Protein AF-A0A920DJ39-F1 (afdb_monome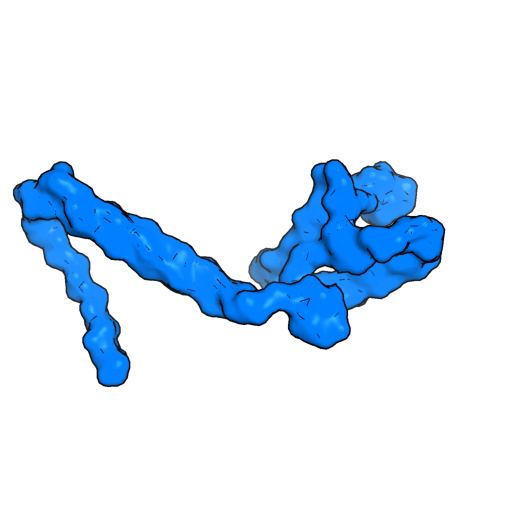r_lite)

pLDDT: mean 82.82, std 13.9, range [36.88, 94.12]

Structure (mmCIF, N/CA/C/O backbone):
data_AF-A0A920DJ39-F1
#
_entry.id   AF-A0A920DJ39-F1
#
loop_
_atom_site.group_PDB
_atom_site.id
_atom_site.type_symbol
_atom_si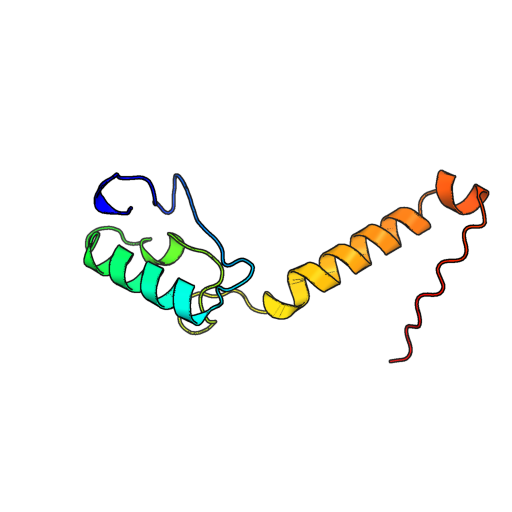te.label_atom_id
_atom_site.label_alt_id
_atom_site.label_comp_id
_atom_site.label_asym_id
_atom_site.label_entity_id
_atom_site.label_seq_id
_atom_site.pdbx_PDB_ins_code
_atom_site.Cartn_x
_atom_site.Cartn_y
_atom_site.Cartn_z
_atom_site.occupancy
_atom_site.B_iso_or_equiv
_atom_site.auth_seq_id
_atom_site.auth_comp_id
_atom_site.auth_asym_id
_atom_site.auth_atom_id
_atom_site.pdbx_PDB_model_num
ATOM 1 N N . MET A 1 1 ? -5.752 13.681 12.750 1.00 47.88 1 MET A N 1
ATOM 2 C CA . MET A 1 1 ? -5.734 13.584 11.273 1.00 47.88 1 MET A CA 1
ATOM 3 C C . MET A 1 1 ? -7.120 13.261 10.713 1.00 47.88 1 MET A C 1
ATOM 5 O O . MET A 1 1 ? -7.618 14.053 9.928 1.00 47.88 1 MET A O 1
ATOM 9 N N . VAL A 1 2 ? -7.798 12.209 11.199 1.00 54.97 2 VAL A N 1
ATOM 10 C CA . VAL A 1 2 ? -9.174 11.845 10.779 1.00 54.97 2 VAL A CA 1
ATOM 11 C C . VAL A 1 2 ? -10.208 12.951 11.057 1.00 54.97 2 VAL A C 1
ATOM 13 O O . VAL A 1 2 ? -10.941 13.334 10.158 1.00 54.97 2 VAL A O 1
ATOM 16 N N . LYS A 1 3 ? -10.189 13.580 12.245 1.00 53.91 3 LYS A N 1
ATOM 17 C CA . LYS A 1 3 ? -11.080 14.717 12.587 1.00 53.91 3 LYS A CA 1
ATOM 18 C C . LYS A 1 3 ? -10.913 15.974 11.716 1.00 53.91 3 LYS A C 1
ATOM 20 O O . LYS A 1 3 ? -11.759 16.854 11.774 1.00 53.91 3 LYS A O 1
ATOM 25 N N . ARG A 1 4 ? -9.824 16.078 10.943 1.00 62.72 4 ARG A N 1
ATOM 26 C CA . ARG A 1 4 ? -9.603 17.180 9.989 1.00 62.72 4 ARG A CA 1
ATOM 27 C C . ARG A 1 4 ? -10.132 16.854 8.582 1.00 62.72 4 ARG A C 1
ATOM 29 O O . ARG A 1 4 ? -9.929 17.654 7.683 1.00 62.72 4 ARG A O 1
ATOM 36 N N . GLY A 1 5 ? -10.754 15.685 8.381 1.00 69.19 5 GLY A N 1
ATOM 37 C CA . GLY A 1 5 ? -11.309 15.264 7.087 1.00 69.19 5 GLY A CA 1
ATOM 38 C C . GLY A 1 5 ? -10.266 14.896 6.025 1.00 69.19 5 GLY A C 1
ATOM 39 O O . GLY A 1 5 ? -10.588 14.844 4.848 1.00 69.19 5 GLY A O 1
ATOM 40 N N . LEU A 1 6 ? -9.010 14.655 6.419 1.00 77.75 6 LEU A N 1
ATOM 41 C CA . LEU A 1 6 ? -7.888 14.465 5.483 1.00 77.75 6 LEU A CA 1
ATOM 42 C C . LEU A 1 6 ? -7.722 13.030 4.966 1.00 77.75 6 LEU A C 1
ATOM 44 O O . LEU A 1 6 ? -6.878 12.790 4.106 1.00 77.75 6 LEU A O 1
ATOM 48 N N . ILE A 1 7 ? -8.465 12.077 5.530 1.00 84.06 7 ILE A N 1
ATOM 49 C CA . ILE A 1 7 ? -8.435 10.664 5.149 1.00 84.06 7 ILE A CA 1
ATOM 50 C C . ILE A 1 7 ? -9.859 10.283 4.766 1.00 84.06 7 ILE A C 1
ATOM 52 O O . ILE A 1 7 ? -10.793 10.501 5.539 1.00 84.06 7 ILE A O 1
ATOM 56 N N . SER A 1 8 ? -10.020 9.739 3.568 1.00 83.62 8 SER A N 1
ATOM 57 C CA . SER A 1 8 ? -11.289 9.207 3.084 1.00 83.62 8 SER A CA 1
ATOM 58 C C . SER A 1 8 ? -11.007 8.220 1.960 1.00 83.62 8 SER A C 1
ATOM 60 O O . SER A 1 8 ? -10.145 8.518 1.127 1.00 83.62 8 SER A O 1
ATOM 62 N N . PRO A 1 9 ? -11.760 7.108 1.875 1.00 86.38 9 PRO A N 1
ATOM 63 C CA . PRO A 1 9 ? -11.663 6.169 0.760 1.00 86.38 9 PRO A CA 1
ATOM 64 C C . PRO A 1 9 ? -11.747 6.827 -0.624 1.00 86.38 9 PRO A C 1
ATOM 66 O O . PRO A 1 9 ? -11.175 6.317 -1.579 1.00 86.38 9 PRO A O 1
ATOM 69 N N . SER A 1 10 ? -12.462 7.952 -0.740 1.00 86.50 10 SER A N 1
ATOM 70 C CA . SER A 1 10 ? -12.708 8.638 -2.019 1.00 86.50 10 SER A CA 1
ATOM 71 C C . SER A 1 10 ? -11.837 9.876 -2.248 1.00 86.50 10 SER A C 1
ATOM 73 O O . SER A 1 10 ? -11.906 10.464 -3.321 1.00 86.50 10 SER A O 1
ATOM 75 N N . LEU A 1 11 ? -11.050 10.302 -1.254 1.00 86.25 11 LEU A N 1
ATOM 76 C CA . LEU A 1 11 ? -10.255 11.533 -1.340 1.00 86.25 11 LEU A CA 1
ATOM 77 C C . LEU A 1 11 ? -8.759 11.249 -1.253 1.00 86.25 11 LEU A C 1
ATOM 79 O O . LEU A 1 11 ? -7.996 11.637 -2.130 1.00 86.25 11 LEU A O 1
ATOM 83 N N . ASN A 1 12 ? -8.335 10.617 -0.162 1.00 86.88 12 ASN A N 1
ATOM 84 C CA . ASN A 1 12 ? -6.930 10.433 0.150 1.00 86.88 12 ASN A CA 1
ATOM 85 C C . ASN A 1 12 ? -6.747 9.149 0.951 1.00 86.88 12 ASN A C 1
ATOM 87 O O . ASN A 1 12 ? -7.227 9.035 2.085 1.00 86.88 12 ASN A O 1
ATOM 91 N N . VAL A 1 13 ? -6.035 8.212 0.332 1.00 91.38 13 VAL A N 1
ATOM 92 C CA . VAL A 1 13 ? -5.849 6.848 0.812 1.00 91.38 13 VAL A CA 1
ATOM 93 C C . VAL A 1 13 ? -4.360 6.630 1.096 1.00 91.38 13 VAL A C 1
ATOM 95 O O . VAL A 1 13 ? -3.601 6.343 0.168 1.00 91.38 13 VAL A O 1
ATOM 98 N N . PRO A 1 14 ? -3.900 6.784 2.352 1.00 91.12 14 PRO A N 1
ATOM 99 C CA . PRO A 1 14 ? -2.504 6.553 2.698 1.00 91.12 14 PRO A CA 1
ATOM 100 C C . PRO A 1 14 ? -2.087 5.083 2.541 1.00 91.12 14 PRO A C 1
ATOM 102 O O . PRO A 1 14 ? -2.905 4.157 2.494 1.00 91.12 14 PRO A O 1
ATOM 105 N N . ALA A 1 15 ? -0.774 4.884 2.476 1.00 92.19 15 ALA A N 1
ATOM 106 C CA . ALA A 1 15 ? -0.106 3.598 2.346 1.00 92.19 15 ALA A CA 1
ATOM 107 C C . ALA A 1 15 ? 1.070 3.526 3.338 1.00 92.19 15 ALA A C 1
ATOM 109 O O . ALA A 1 15 ? 1.551 4.571 3.779 1.00 92.19 15 ALA A O 1
ATOM 110 N N . PRO A 1 16 ? 1.551 2.324 3.690 1.00 92.00 16 PRO A N 1
ATOM 111 C CA . PRO A 1 16 ? 2.730 2.170 4.524 1.00 92.00 16 PRO A CA 1
ATOM 112 C C . PRO A 1 16 ? 3.998 2.482 3.728 1.00 92.00 16 PRO A C 1
ATOM 114 O O . PRO A 1 16 ? 4.109 2.149 2.546 1.00 92.00 16 PRO A O 1
ATOM 117 N N . ASP A 1 17 ? 4.945 3.080 4.434 1.00 92.62 17 ASP A N 1
ATOM 118 C CA . ASP A 1 17 ? 6.276 3.486 3.990 1.00 92.62 17 ASP A CA 1
ATOM 119 C C . ASP A 1 17 ? 7.325 3.063 5.042 1.00 92.62 17 ASP A C 1
ATOM 121 O O . ASP A 1 17 ? 6.994 2.410 6.035 1.00 92.62 17 ASP A O 1
ATOM 125 N N . MET A 1 18 ? 8.588 3.439 4.857 1.00 90.12 18 MET A N 1
ATOM 126 C CA . MET A 1 18 ? 9.706 3.195 5.766 1.00 90.12 18 MET A CA 1
ATOM 127 C C . MET A 1 18 ? 9.331 3.470 7.232 1.00 90.12 18 MET A C 1
ATOM 129 O O . MET A 1 18 ? 8.961 4.580 7.606 1.00 90.12 18 MET A O 1
ATOM 133 N N . GLY A 1 19 ? 9.438 2.441 8.078 1.00 89.81 19 GLY A N 1
ATOM 134 C CA . GLY A 1 19 ? 9.081 2.518 9.501 1.00 89.81 19 GLY A CA 1
ATOM 135 C C . GLY A 1 19 ? 7.609 2.226 9.822 1.00 89.81 19 GLY A C 1
ATOM 136 O O . GLY A 1 19 ? 7.240 2.208 10.992 1.00 89.81 19 GLY A O 1
ATOM 137 N N . THR A 1 20 ? 6.778 1.940 8.819 1.00 92.62 20 THR A N 1
ATOM 138 C CA . THR A 1 20 ? 5.384 1.506 8.987 1.00 92.62 20 THR A CA 1
ATOM 139 C C . THR A 1 20 ? 5.104 0.264 8.146 1.00 92.62 20 THR A C 1
ATOM 141 O O . THR A 1 20 ? 5.639 0.090 7.055 1.00 92.62 20 THR A O 1
ATOM 144 N N . GLY A 1 21 ? 4.269 -0.637 8.648 1.00 91.31 21 GLY A N 1
ATOM 145 C CA . GLY A 1 21 ? 3.936 -1.882 7.976 1.00 91.31 21 GLY A CA 1
ATOM 146 C C . GLY A 1 21 ? 2.444 -2.176 8.002 1.00 91.31 21 GLY A C 1
ATOM 147 O O . GLY A 1 21 ? 1.597 -1.306 8.212 1.00 91.31 21 GLY A O 1
ATOM 148 N N . LYS A 1 22 ? 2.115 -3.450 7.778 1.00 93.00 22 LYS A N 1
ATOM 149 C CA . LYS A 1 22 ? 0.723 -3.915 7.708 1.00 93.00 22 LYS A CA 1
ATOM 150 C C . LYS A 1 22 ? -0.036 -3.689 9.020 1.00 93.00 22 LYS A C 1
ATOM 152 O O . LYS A 1 22 ? -1.224 -3.384 9.001 1.00 93.00 22 LYS A O 1
ATOM 157 N N . LYS A 1 23 ? 0.658 -3.812 10.154 1.00 92.62 23 LYS A N 1
ATOM 158 C CA . LYS A 1 23 ? 0.089 -3.660 11.498 1.00 92.62 23 LYS A CA 1
ATOM 159 C C . LYS A 1 23 ? -0.368 -2.224 11.758 1.00 92.62 23 LYS A C 1
ATOM 161 O O . LYS A 1 23 ? -1.488 -2.009 12.204 1.00 92.62 23 LYS A O 1
ATOM 166 N N . GLU A 1 24 ? 0.467 -1.246 11.430 1.00 94.12 24 GLU A N 1
ATOM 167 C CA . GLU A 1 24 ? 0.157 0.169 11.620 1.00 94.12 24 GLU A CA 1
ATOM 168 C C . GLU A 1 24 ? -1.030 0.583 10.739 1.00 94.12 24 GLU A C 1
ATOM 170 O O . GLU A 1 24 ? -1.928 1.284 11.199 1.00 94.12 24 GLU A O 1
ATOM 175 N N . MET A 1 25 ? -1.099 0.078 9.502 1.00 93.81 25 MET A N 1
ATOM 176 C CA . MET A 1 25 ? -2.247 0.313 8.617 1.00 93.81 25 MET A CA 1
ATOM 177 C C . MET A 1 25 ? -3.538 -0.325 9.139 1.00 93.81 25 MET A C 1
ATOM 179 O O . MET A 1 25 ? -4.605 0.267 8.988 1.00 93.81 25 MET A O 1
ATOM 183 N N . ALA A 1 26 ? -3.460 -1.496 9.782 1.00 93.12 26 ALA A N 1
ATOM 184 C CA . ALA A 1 26 ? -4.619 -2.115 10.423 1.00 93.12 26 ALA A CA 1
ATOM 185 C C . ALA A 1 26 ? -5.195 -1.216 11.528 1.00 93.12 26 ALA A C 1
ATOM 187 O O . ALA A 1 26 ? -6.400 -0.988 11.561 1.00 93.12 26 ALA A O 1
ATOM 188 N N . TRP A 1 27 ? -4.338 -0.637 12.377 1.00 93.44 27 TRP A N 1
ATOM 189 C CA . TRP A 1 27 ? -4.772 0.285 13.433 1.00 93.44 27 TRP A CA 1
ATOM 190 C C . TRP A 1 27 ? -5.403 1.563 12.883 1.00 93.44 27 TRP A C 1
ATOM 192 O O . TRP A 1 27 ? -6.410 2.032 13.409 1.00 93.44 27 TRP A O 1
ATOM 202 N N . ILE A 1 28 ? -4.846 2.118 11.803 1.00 91.81 28 ILE A N 1
ATOM 203 C CA . ILE A 1 28 ? -5.420 3.311 11.169 1.00 91.81 28 ILE A CA 1
ATOM 204 C C . ILE A 1 28 ? -6.802 2.995 10.582 1.00 91.81 28 ILE A C 1
ATOM 206 O O . ILE A 1 28 ? -7.725 3.792 10.750 1.00 91.81 28 ILE A O 1
ATOM 210 N N . ALA A 1 29 ? -6.957 1.843 9.921 1.00 91.56 29 ALA A N 1
ATOM 211 C CA . ALA A 1 29 ? -8.237 1.416 9.361 1.00 91.56 29 ALA A CA 1
ATOM 212 C C . ALA A 1 29 ? -9.301 1.200 10.449 1.00 91.56 29 ALA A C 1
ATOM 214 O O . ALA A 1 29 ? -10.443 1.630 10.286 1.00 91.56 29 ALA A O 1
ATOM 215 N N . ASP A 1 30 ? -8.913 0.577 11.563 1.00 92.25 30 ASP A N 1
ATOM 216 C CA . ASP A 1 30 ? -9.801 0.292 12.690 1.00 92.25 30 ASP A CA 1
ATOM 217 C C . ASP A 1 30 ? -10.309 1.579 13.358 1.00 92.25 30 ASP A C 1
ATOM 219 O O . ASP A 1 30 ? -11.518 1.801 13.472 1.00 92.25 30 ASP A O 1
ATOM 223 N N . GLU A 1 31 ? -9.406 2.511 13.681 1.00 91.50 31 GLU A N 1
ATOM 224 C CA . GLU A 1 31 ? -9.804 3.806 14.240 1.00 91.50 31 GLU A CA 1
ATOM 225 C C . GLU A 1 31 ? -10.619 4.640 13.244 1.00 91.50 31 GLU A C 1
ATOM 227 O O . GLU A 1 31 ? -11.561 5.333 13.636 1.00 91.50 31 GLU A O 1
ATOM 232 N N . TYR A 1 32 ? -10.320 4.560 11.944 1.00 90.38 32 TYR A N 1
ATOM 233 C CA . TYR A 1 32 ? -11.130 5.235 10.932 1.00 90.38 32 TYR A CA 1
ATOM 234 C C . TYR A 1 32 ? -12.564 4.697 10.893 1.00 90.38 32 TYR A C 1
ATOM 236 O O . TYR A 1 32 ? -13.505 5.495 10.865 1.00 90.38 32 TYR A O 1
ATOM 244 N N . LYS A 1 33 ? -12.744 3.368 10.932 1.00 90.25 33 LYS A N 1
ATOM 245 C CA . LYS A 1 33 ? -14.068 2.730 10.973 1.00 90.25 33 LYS A CA 1
ATOM 246 C C . LYS A 1 33 ? -14.828 3.103 12.240 1.00 90.25 33 LYS A C 1
ATOM 248 O O . LYS A 1 33 ? -16.020 3.395 12.162 1.00 90.25 33 LYS A O 1
ATOM 253 N N . ARG A 1 34 ? -14.146 3.148 13.388 1.00 90.69 34 ARG A N 1
ATOM 254 C CA . ARG A 1 34 ? -14.750 3.544 14.667 1.00 90.69 34 ARG A CA 1
ATOM 255 C C . ARG A 1 34 ? -15.260 4.984 14.647 1.00 90.69 34 ARG A C 1
ATOM 257 O O . ARG A 1 34 ? -16.325 5.267 15.187 1.00 90.69 34 ARG A O 1
ATOM 264 N N . LEU A 1 35 ? -14.514 5.888 14.015 1.00 89.12 35 LEU A N 1
ATOM 265 C CA . LEU A 1 35 ? -14.891 7.297 13.881 1.00 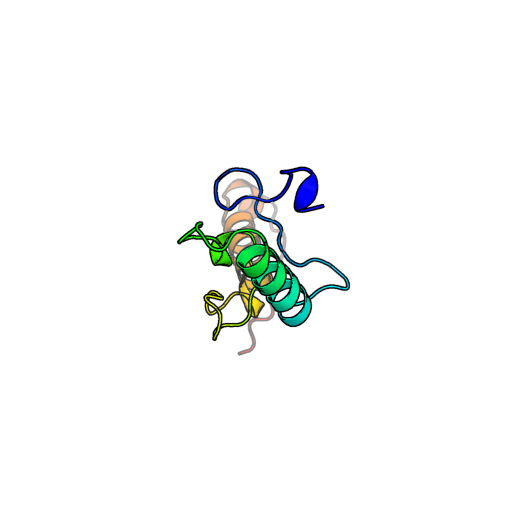89.12 35 LEU A CA 1
ATOM 266 C C . LEU A 1 35 ? -15.951 7.538 12.792 1.00 89.12 35 LEU A C 1
ATOM 268 O O . LEU A 1 35 ? -16.692 8.512 12.890 1.00 89.12 35 LEU A O 1
ATOM 272 N N . ASN A 1 36 ? -16.044 6.659 11.788 1.00 87.69 36 ASN A N 1
ATOM 273 C CA . ASN A 1 36 ? -16.986 6.757 10.668 1.00 87.69 36 ASN A CA 1
ATOM 274 C C . ASN A 1 36 ? -17.823 5.468 10.535 1.00 87.69 36 ASN A C 1
ATOM 276 O O . ASN A 1 36 ? -17.713 4.752 9.536 1.00 87.69 36 ASN A O 1
ATOM 280 N N . PRO A 1 37 ? -18.682 5.147 11.521 1.00 86.88 37 PRO A N 1
ATOM 281 C CA . PRO A 1 37 ? -19.406 3.874 11.544 1.00 86.88 37 PRO A CA 1
ATOM 282 C C . PRO A 1 37 ? -20.360 3.706 10.352 1.00 86.88 37 PRO A C 1
ATOM 284 O O . PRO A 1 37 ? -20.541 2.587 9.869 1.00 86.88 37 PRO A O 1
ATOM 287 N N . GLN A 1 38 ? -20.905 4.821 9.853 1.00 87.81 38 GLN A N 1
ATOM 288 C CA . GLN A 1 38 ? -21.852 4.870 8.733 1.00 87.81 38 GLN A CA 1
ATOM 289 C C . GLN A 1 38 ? -21.191 4.665 7.363 1.00 87.81 38 GLN A C 1
ATOM 291 O O . GLN A 1 38 ? -21.880 4.391 6.384 1.00 87.81 38 GLN A O 1
ATOM 296 N N . ASP A 1 39 ? -19.865 4.795 7.272 1.00 86.69 39 ASP A N 1
ATOM 297 C CA . ASP A 1 39 ? -19.151 4.575 6.020 1.00 86.69 39 ASP A CA 1
ATOM 298 C C . ASP A 1 39 ? -18.952 3.068 5.802 1.00 86.69 39 ASP A C 1
ATOM 300 O O . ASP A 1 39 ? -18.222 2.386 6.535 1.00 86.69 39 ASP A O 1
ATOM 304 N N . ILE A 1 40 ? -19.638 2.538 4.789 1.00 86.38 40 ILE A N 1
ATOM 305 C CA . ILE A 1 40 ? -19.548 1.135 4.370 1.00 86.38 40 ILE A CA 1
ATOM 306 C C . ILE A 1 40 ? -18.151 0.787 3.840 1.00 86.38 40 ILE A C 1
ATOM 308 O O . ILE A 1 40 ? -17.683 -0.331 4.033 1.00 86.38 40 ILE A O 1
ATOM 312 N N . ASN A 1 41 ? -17.456 1.762 3.249 1.00 88.19 41 ASN A N 1
ATOM 313 C CA . ASN A 1 41 ? -16.146 1.608 2.627 1.00 88.19 41 ASN A CA 1
ATOM 314 C C . ASN A 1 41 ? -15.014 2.042 3.559 1.00 88.19 41 ASN A C 1
ATOM 316 O O . ASN A 1 41 ? -13.877 2.183 3.119 1.00 88.19 41 ASN A O 1
ATOM 320 N N . ALA A 1 42 ? -15.288 2.225 4.850 1.00 86.75 42 ALA A N 1
ATOM 321 C CA . ALA A 1 42 ? -14.321 2.749 5.805 1.00 86.75 42 ALA A CA 1
ATOM 322 C C . ALA A 1 42 ? -12.978 1.993 5.824 1.00 86.75 42 ALA A C 1
ATOM 324 O O . ALA A 1 42 ? -11.940 2.618 6.002 1.00 86.75 42 ALA A O 1
ATOM 325 N N . TYR A 1 43 ? -12.949 0.677 5.579 1.00 88.00 43 TYR A N 1
ATOM 326 C CA . TYR A 1 43 ? -11.689 -0.079 5.495 1.00 88.00 43 TYR A CA 1
ATOM 327 C C . TYR A 1 43 ? -10.849 0.261 4.256 1.00 88.00 43 TYR A C 1
ATOM 329 O O . TYR A 1 43 ? -9.637 0.049 4.261 1.00 88.00 43 TYR A O 1
ATOM 337 N N . ALA A 1 44 ? -11.442 0.813 3.198 1.00 90.12 44 ALA A N 1
ATOM 338 C CA . ALA A 1 44 ? -10.730 1.292 2.014 1.00 90.12 44 ALA A CA 1
ATOM 339 C C . ALA A 1 44 ? -10.029 2.644 2.243 1.00 90.12 44 ALA A C 1
ATOM 341 O O . ALA A 1 44 ? -9.363 3.144 1.342 1.00 90.12 44 ALA A O 1
ATOM 342 N N . CYS A 1 45 ? -10.118 3.220 3.447 1.00 89.75 45 CYS A N 1
ATOM 343 C CA . CYS A 1 45 ? -9.456 4.477 3.777 1.00 89.75 45 CYS A CA 1
ATOM 344 C C . CYS A 1 45 ? -7.927 4.388 3.746 1.00 89.75 45 CYS A C 1
ATOM 346 O O . CYS A 1 45 ? -7.289 5.418 3.592 1.00 89.75 45 CYS A O 1
ATOM 348 N N . VAL A 1 46 ? -7.336 3.192 3.866 1.00 92.06 46 VAL A N 1
ATOM 349 C CA . VAL A 1 46 ? -5.884 2.963 3.790 1.00 92.06 46 VAL A CA 1
ATOM 350 C C . VAL A 1 46 ? -5.557 1.735 2.943 1.00 92.06 46 VAL A C 1
ATOM 352 O O . VAL A 1 46 ? -6.316 0.764 2.911 1.00 92.06 46 VAL A O 1
ATOM 355 N N . THR A 1 47 ? -4.399 1.718 2.290 1.00 91.62 47 THR A N 1
ATOM 356 C CA . THR A 1 47 ? -3.877 0.529 1.593 1.00 91.62 47 THR A CA 1
ATOM 357 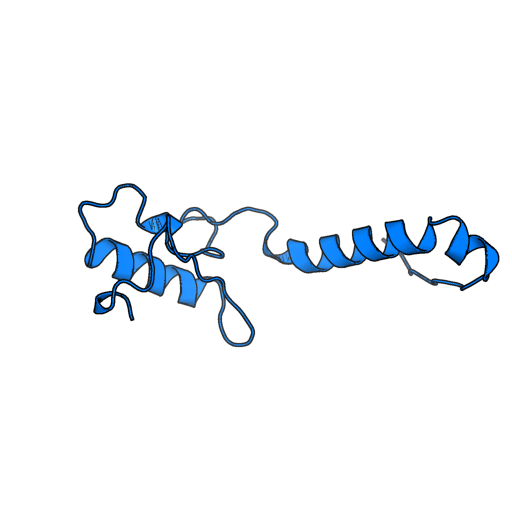C C . THR A 1 47 ? -2.797 -0.156 2.424 1.00 91.62 47 THR A C 1
ATOM 359 O O . THR A 1 47 ? -2.243 0.418 3.352 1.00 91.62 47 THR A O 1
ATOM 362 N N . GLY A 1 48 ? -2.486 -1.414 2.109 1.00 90.31 48 GLY A N 1
ATOM 363 C CA . GLY A 1 48 ? -1.412 -2.136 2.802 1.00 90.31 48 GLY A CA 1
ATOM 364 C C . GLY A 1 48 ? -1.773 -2.719 4.147 1.00 90.31 48 GLY A C 1
ATOM 365 O O . GLY A 1 48 ? -0.883 -3.066 4.914 1.00 90.31 48 GLY A O 1
ATOM 366 N N . LYS A 1 49 ? -3.072 -2.867 4.386 1.00 93.75 49 LYS A N 1
ATOM 367 C CA . LYS A 1 49 ? -3.627 -3.671 5.467 1.00 93.75 49 LYS A CA 1
ATOM 368 C C . LYS A 1 49 ? -3.181 -5.136 5.334 1.00 93.75 49 LYS A C 1
ATOM 370 O O . LYS A 1 49 ? -2.807 -5.556 4.232 1.00 93.75 49 LYS A O 1
ATOM 375 N N . PRO A 1 50 ? -3.232 -5.914 6.422 1.00 91.12 50 PRO A N 1
ATOM 376 C CA . PRO A 1 50 ? -3.024 -7.348 6.343 1.00 91.12 50 PRO A CA 1
ATOM 377 C C . PRO A 1 50 ? -4.138 -8.017 5.526 1.00 91.12 50 PRO A C 1
ATOM 379 O O . PRO A 1 50 ? -5.234 -7.476 5.364 1.00 91.12 50 PRO A O 1
ATOM 382 N N . GLU A 1 51 ? -3.843 -9.198 5.002 1.00 90.19 51 GLU A N 1
ATOM 383 C CA . GLU A 1 51 ? -4.683 -9.965 4.077 1.00 90.19 51 GLU A CA 1
ATOM 384 C C . GLU A 1 51 ? -6.071 -10.241 4.678 1.00 90.19 51 GLU A C 1
ATOM 386 O O . GLU A 1 51 ? -7.096 -10.070 4.022 1.00 90.19 51 GLU A O 1
ATOM 391 N N . ASN A 1 52 ? -6.120 -10.531 5.980 1.00 89.25 52 ASN A N 1
ATOM 392 C CA . ASN A 1 52 ? -7.357 -10.760 6.729 1.00 89.25 52 ASN A CA 1
ATOM 393 C C . ASN A 1 52 ? -8.255 -9.514 6.900 1.00 89.25 52 ASN A C 1
ATOM 395 O O . ASN A 1 52 ? -9.382 -9.645 7.369 1.00 89.25 52 ASN A O 1
ATOM 399 N N . MET A 1 53 ? -7.784 -8.318 6.535 1.00 88.38 53 MET A N 1
ATOM 400 C CA . MET A 1 53 ? -8.516 -7.048 6.632 1.00 88.38 53 MET A CA 1
ATOM 401 C C . MET A 1 53 ? -8.651 -6.354 5.268 1.00 88.38 53 MET A C 1
ATOM 403 O O . MET A 1 53 ? -8.664 -5.124 5.177 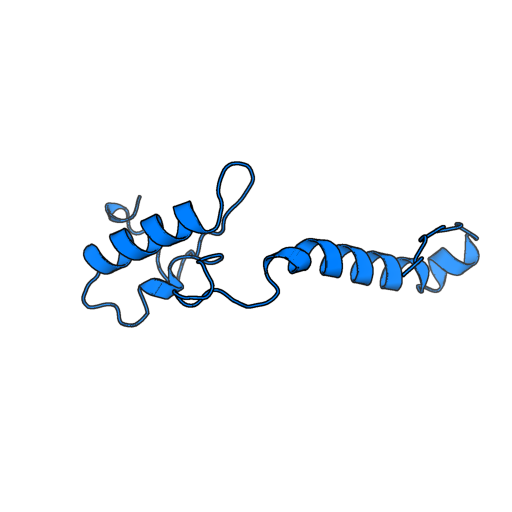1.00 88.38 53 MET A O 1
ATOM 407 N N . GLY A 1 54 ? -8.724 -7.127 4.181 1.00 86.06 54 GLY A N 1
ATOM 408 C CA . GLY A 1 54 ? -8.832 -6.583 2.822 1.00 86.06 54 GLY A CA 1
ATOM 409 C C . GLY A 1 54 ? -7.505 -6.033 2.289 1.00 86.06 54 GLY A C 1
ATOM 410 O O . GLY A 1 54 ? -7.486 -5.064 1.525 1.00 86.06 54 GLY A O 1
ATOM 411 N N . GLY A 1 55 ? -6.387 -6.600 2.748 1.00 89.00 55 GLY A N 1
ATOM 412 C CA . GLY A 1 55 ? -5.090 -6.484 2.090 1.00 89.00 55 GLY A CA 1
ATOM 413 C C . GLY A 1 55 ? -5.070 -7.258 0.771 1.00 89.00 55 GLY A C 1
ATOM 414 O O . GLY A 1 55 ? -5.808 -8.222 0.601 1.00 89.00 55 GLY A O 1
ATOM 415 N N . VAL A 1 56 ? -4.233 -6.821 -0.170 1.00 90.06 56 VAL A N 1
ATOM 416 C CA . VAL A 1 56 ? -4.093 -7.464 -1.485 1.00 90.06 56 VAL A CA 1
ATOM 417 C C . VAL A 1 56 ? -2.912 -8.429 -1.461 1.00 90.06 56 VAL A C 1
ATOM 419 O O . VAL A 1 56 ? -1.805 -8.037 -1.071 1.00 90.06 56 VAL A O 1
ATOM 422 N N . ASP A 1 57 ? -3.140 -9.658 -1.919 1.00 90.62 57 ASP A N 1
ATOM 423 C CA . ASP A 1 57 ? -2.098 -10.674 -2.059 1.00 90.62 57 ASP A CA 1
ATOM 424 C C . ASP A 1 57 ? -0.999 -10.227 -3.026 1.00 90.62 57 ASP A C 1
ATOM 426 O O . ASP A 1 57 ? -1.224 -9.518 -4.007 1.00 90.62 57 ASP A O 1
ATOM 430 N N . GLY A 1 58 ? 0.238 -10.622 -2.732 1.00 88.44 58 GLY A N 1
ATOM 431 C CA . GLY A 1 58 ? 1.391 -10.211 -3.528 1.00 88.44 58 GLY A CA 1
ATOM 432 C C . GLY A 1 58 ? 1.802 -8.746 -3.331 1.00 88.44 58 GLY A C 1
ATOM 433 O O . GLY A 1 58 ? 2.658 -8.239 -4.060 1.00 88.44 58 GLY A O 1
ATOM 434 N N . ARG A 1 59 ? 1.255 -8.037 -2.334 1.00 90.94 59 ARG A N 1
ATOM 435 C CA . ARG A 1 59 ? 1.747 -6.701 -1.966 1.00 90.94 59 ARG A CA 1
ATOM 436 C C . ARG A 1 59 ? 3.234 -6.717 -1.606 1.00 90.94 59 ARG A C 1
ATOM 438 O O . ARG A 1 59 ? 3.951 -5.795 -1.984 1.00 90.94 59 ARG A O 1
ATOM 445 N N . THR A 1 60 ? 3.686 -7.734 -0.870 1.00 89.25 60 THR A N 1
ATOM 446 C CA . THR A 1 60 ? 5.061 -7.816 -0.355 1.00 89.25 60 THR A CA 1
ATOM 447 C C . THR A 1 60 ? 6.091 -7.740 -1.481 1.00 89.25 60 THR A C 1
ATOM 449 O O . THR A 1 60 ? 7.055 -6.989 -1.375 1.00 89.25 60 THR A O 1
ATOM 452 N N . GLU A 1 61 ? 5.867 -8.445 -2.592 1.00 91.81 61 GLU A N 1
ATOM 453 C CA . GLU A 1 61 ? 6.806 -8.448 -3.717 1.00 91.81 61 GLU A CA 1
ATOM 454 C C . GLU A 1 61 ? 6.410 -7.469 -4.835 1.00 91.81 61 GLU A C 1
ATOM 456 O O . GLU A 1 61 ? 7.091 -7.415 -5.858 1.00 91.81 61 GLU A O 1
ATOM 461 N N . ALA A 1 62 ? 5.337 -6.682 -4.675 1.00 91.38 62 ALA A N 1
ATOM 462 C CA . ALA A 1 62 ? 4.841 -5.766 -5.706 1.00 91.38 62 ALA A CA 1
ATOM 463 C C . ALA A 1 62 ? 5.913 -4.764 -6.168 1.00 91.38 62 ALA A C 1
ATOM 465 O O . ALA A 1 62 ? 6.128 -4.611 -7.370 1.00 91.38 62 ALA A O 1
ATOM 466 N N . THR A 1 63 ? 6.640 -4.143 -5.233 1.00 89.56 63 THR A N 1
ATOM 467 C CA . THR A 1 63 ? 7.709 -3.183 -5.557 1.00 89.56 63 THR A CA 1
ATOM 468 C C . THR A 1 63 ? 8.869 -3.855 -6.296 1.00 89.56 63 THR A C 1
ATOM 470 O O . THR A 1 63 ? 9.352 -3.332 -7.299 1.00 89.56 63 THR A O 1
ATOM 473 N N . GLY A 1 64 ? 9.284 -5.049 -5.856 1.00 90.81 64 GLY A N 1
ATOM 474 C CA . GLY A 1 64 ? 10.363 -5.810 -6.495 1.00 90.81 64 GLY A CA 1
ATOM 475 C C . GLY A 1 64 ? 9.995 -6.290 -7.901 1.00 90.81 64 GLY A C 1
ATOM 476 O O . GLY A 1 64 ? 10.771 -6.110 -8.841 1.00 90.81 64 GLY A O 1
ATOM 477 N N . ARG A 1 65 ? 8.778 -6.825 -8.074 1.00 91.69 65 ARG A N 1
ATOM 478 C CA . ARG A 1 65 ? 8.234 -7.199 -9.389 1.00 91.69 65 ARG A CA 1
ATOM 479 C C . ARG A 1 65 ? 8.135 -5.993 -10.321 1.00 91.69 65 ARG A C 1
ATOM 481 O O . ARG A 1 65 ? 8.492 -6.104 -11.489 1.00 91.69 65 ARG A O 1
ATOM 488 N N . GLY A 1 66 ? 7.712 -4.837 -9.807 1.00 93.25 66 GLY A N 1
ATOM 489 C CA . GLY A 1 66 ? 7.650 -3.592 -10.574 1.00 93.25 66 GLY A CA 1
ATOM 490 C C . GLY A 1 66 ? 9.011 -3.188 -11.143 1.00 93.25 66 GLY A C 1
ATOM 491 O O . GLY A 1 66 ? 9.123 -2.939 -12.341 1.00 93.25 66 GLY A O 1
ATOM 492 N N . ILE A 1 67 ? 10.060 -3.205 -10.314 1.00 93.19 67 ILE A N 1
ATOM 493 C CA . ILE A 1 67 ? 11.434 -2.910 -10.755 1.00 93.19 67 ILE A CA 1
ATOM 494 C C . ILE A 1 67 ? 11.902 -3.926 -11.799 1.00 93.19 67 ILE A C 1
ATOM 496 O O . ILE A 1 67 ? 12.472 -3.538 -12.818 1.00 93.19 67 ILE A O 1
ATOM 500 N N . PHE A 1 68 ? 11.635 -5.214 -11.583 1.00 90.94 68 PHE A N 1
ATOM 501 C CA . PHE A 1 68 ? 11.987 -6.253 -12.546 1.00 90.94 68 PHE A CA 1
ATOM 502 C C . PHE A 1 68 ? 11.354 -5.999 -13.922 1.00 90.94 68 PHE A C 1
ATOM 504 O O . PHE A 1 68 ? 12.060 -5.998 -14.931 1.00 90.94 68 PHE A O 1
ATOM 511 N N . TYR A 1 69 ? 10.046 -5.729 -13.978 1.00 92.12 69 TYR A N 1
ATOM 512 C CA . TYR A 1 69 ? 9.360 -5.448 -15.240 1.00 92.12 69 TYR A CA 1
ATOM 513 C C . TYR A 1 69 ? 9.824 -4.143 -15.886 1.00 92.12 69 TYR A C 1
ATOM 515 O O . TYR A 1 69 ? 9.996 -4.100 -17.106 1.00 92.12 69 TYR A O 1
ATOM 523 N N . ALA A 1 70 ? 10.072 -3.099 -15.090 1.00 90.06 70 ALA A N 1
ATOM 524 C CA . ALA A 1 70 ? 10.591 -1.831 -15.589 1.00 90.06 70 ALA A CA 1
ATOM 525 C C . ALA A 1 70 ? 11.971 -2.013 -16.239 1.00 90.06 70 ALA A C 1
ATOM 527 O O . ALA A 1 70 ? 12.182 -1.586 -17.372 1.00 90.06 70 ALA A O 1
ATOM 528 N N . LEU A 1 71 ? 12.888 -2.716 -15.568 1.00 88.31 71 LEU A N 1
ATOM 529 C CA . LEU A 1 71 ? 14.230 -2.976 -16.090 1.00 88.31 71 LEU A CA 1
ATOM 530 C C . LEU A 1 71 ? 14.203 -3.926 -17.287 1.00 88.31 71 LEU A C 1
ATOM 532 O O . LEU A 1 71 ? 14.873 -3.668 -18.284 1.00 88.31 71 LEU A O 1
ATOM 536 N N . SER A 1 72 ? 13.386 -4.980 -17.241 1.00 87.25 72 SER A N 1
ATOM 537 C CA . SER A 1 72 ? 13.188 -5.880 -18.381 1.00 87.25 72 SER A CA 1
ATOM 538 C C . SER A 1 72 ? 12.679 -5.126 -19.612 1.00 87.25 72 SER A C 1
ATOM 540 O O . SER A 1 72 ? 13.191 -5.324 -20.714 1.00 87.25 72 SER A O 1
ATOM 542 N N . SER A 1 73 ? 11.728 -4.205 -19.431 1.00 87.31 73 SER A N 1
ATOM 543 C CA . SER A 1 73 ? 11.211 -3.363 -20.516 1.00 87.31 73 SER A CA 1
ATOM 544 C C . SER A 1 73 ? 12.272 -2.386 -21.029 1.00 87.31 73 SER A C 1
ATOM 546 O O . SER A 1 73 ? 12.444 -2.242 -22.238 1.00 87.31 73 SER A O 1
ATOM 548 N N . PHE A 1 74 ? 13.038 -1.770 -20.124 1.00 86.56 74 PHE A N 1
ATOM 549 C CA . PHE A 1 74 ? 14.117 -0.842 -20.459 1.00 86.56 74 PHE A CA 1
ATOM 550 C C . PHE A 1 74 ? 15.212 -1.505 -21.307 1.00 86.56 74 PHE A C 1
ATOM 552 O O . PHE A 1 74 ? 15.536 -1.011 -22.387 1.00 86.56 74 PHE A O 1
ATOM 559 N N . PHE A 1 75 ? 15.732 -2.661 -20.885 1.00 83.06 75 PHE A N 1
ATOM 560 C CA . PHE A 1 75 ? 16.763 -3.389 -21.637 1.00 83.06 75 PHE A CA 1
ATOM 561 C C . PHE A 1 75 ? 16.238 -4.021 -22.931 1.00 83.06 75 PHE A C 1
ATOM 563 O O . PHE A 1 75 ? 17.014 -4.283 -23.851 1.00 83.06 75 PHE A O 1
ATOM 570 N N . ASN A 1 76 ? 14.926 -4.242 -23.041 1.00 82.00 76 ASN A N 1
ATOM 571 C CA . ASN A 1 76 ? 14.321 -4.708 -24.282 1.00 82.00 76 ASN A CA 1
ATOM 572 C C . ASN A 1 76 ? 14.081 -3.604 -25.319 1.00 82.00 76 ASN A C 1
ATOM 574 O O . ASN A 1 76 ? 13.822 -3.936 -26.482 1.00 82.00 76 ASN A O 1
ATOM 578 N N . SER A 1 77 ? 14.210 -2.330 -24.934 1.00 83.75 77 SER A N 1
ATOM 579 C CA . SER A 1 77 ? 14.022 -1.199 -25.839 1.00 83.75 77 SER A CA 1
ATOM 580 C C . SER A 1 77 ? 15.094 -1.158 -26.950 1.00 83.75 77 SER A C 1
ATOM 582 O O . SER A 1 77 ? 16.260 -1.498 -26.711 1.00 83.75 77 SER A O 1
ATOM 584 N N . PRO A 1 78 ? 14.733 -0.754 -28.184 1.00 78.19 78 PRO A N 1
ATOM 585 C CA . PRO A 1 78 ? 15.660 -0.748 -29.320 1.00 78.19 78 PRO A CA 1
ATOM 586 C C . PRO A 1 78 ? 16.886 0.147 -29.107 1.00 78.19 78 PRO A C 1
ATOM 588 O O . PRO A 1 78 ? 17.972 -0.170 -29.591 1.00 78.19 78 PRO A O 1
ATOM 591 N N . ASP A 1 79 ? 16.717 1.250 -28.380 1.00 79.69 79 ASP A N 1
ATOM 592 C CA . ASP A 1 79 ? 17.761 2.253 -28.162 1.00 79.69 79 ASP A CA 1
ATOM 593 C C . ASP A 1 79 ? 18.846 1.750 -27.205 1.00 79.69 79 ASP A C 1
ATOM 595 O O . ASP A 1 79 ? 20.036 1.966 -27.437 1.00 79.69 79 ASP A O 1
ATOM 599 N N . ILE A 1 80 ? 18.451 0.988 -26.181 1.00 76.19 80 ILE A N 1
ATOM 600 C CA . ILE A 1 80 ? 19.375 0.420 -25.193 1.00 76.19 80 ILE A CA 1
ATOM 601 C C . ILE A 1 80 ? 20.086 -0.823 -25.738 1.00 76.19 80 ILE A C 1
ATOM 603 O O . ILE A 1 80 ? 21.273 -1.017 -25.468 1.00 76.19 80 ILE A O 1
ATOM 607 N N . LYS A 1 81 ? 19.429 -1.622 -26.593 1.00 69.81 81 LYS A N 1
ATOM 608 C CA . LYS A 1 81 ? 20.077 -2.758 -27.279 1.00 69.81 81 LYS A CA 1
ATOM 609 C C . LYS A 1 81 ? 21.267 -2.326 -28.138 1.00 69.81 81 LYS A C 1
ATOM 611 O O . LYS A 1 81 ? 22.265 -3.041 -28.194 1.00 69.81 81 LYS A O 1
ATOM 616 N N . LYS A 1 82 ? 21.195 -1.144 -28.760 1.00 63.56 82 LYS A N 1
ATOM 617 C CA . LYS A 1 82 ? 22.292 -0.571 -29.561 1.00 63.56 82 LYS A CA 1
ATOM 618 C C . LYS A 1 82 ? 23.503 -0.166 -28.716 1.00 63.56 82 LYS A C 1
ATOM 620 O O . LYS A 1 82 ? 24.613 -0.154 -29.232 1.00 63.56 82 LYS A O 1
ATOM 625 N N . GLN A 1 83 ? 23.302 0.141 -27.433 1.00 71.56 83 GLN A N 1
ATOM 626 C CA . GLN A 1 83 ? 24.369 0.563 -26.519 1.00 71.56 83 GLN A CA 1
ATOM 627 C C . GLN A 1 83 ? 25.127 -0.605 -25.862 1.00 71.56 83 GLN A C 1
ATOM 629 O O . GLN A 1 83 ? 26.059 -0.356 -25.103 1.00 71.56 83 GLN A O 1
ATOM 634 N N . ALA A 1 84 ? 24.767 -1.868 -26.144 1.00 63.94 84 ALA A N 1
ATOM 635 C CA . ALA A 1 84 ? 25.443 -3.071 -25.632 1.00 63.94 84 ALA A CA 1
ATOM 636 C C . ALA A 1 84 ? 25.656 -3.094 -24.099 1.00 63.94 84 ALA A C 1
ATOM 638 O O . ALA A 1 84 ? 26.578 -3.740 -23.592 1.00 63.94 84 ALA A O 1
ATOM 639 N N . LEU A 1 85 ? 24.788 -2.406 -23.348 1.00 65.38 85 LEU A N 1
ATOM 640 C CA . LEU A 1 85 ? 24.798 -2.405 -21.888 1.00 65.38 85 LEU A CA 1
ATOM 641 C C . LEU A 1 85 ? 24.487 -3.816 -21.3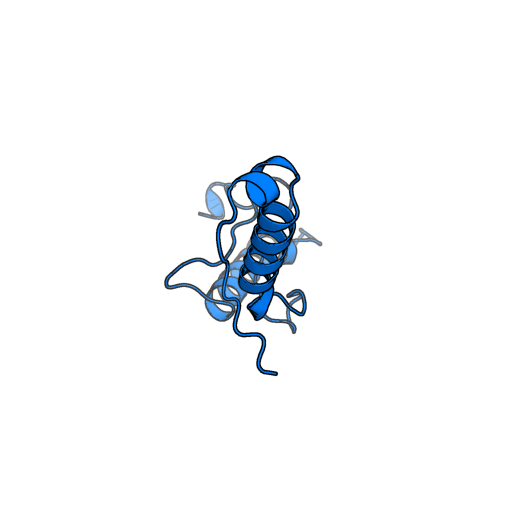78 1.00 65.38 85 LEU A C 1
ATOM 643 O O . LEU A 1 85 ? 23.387 -4.339 -21.561 1.00 65.38 85 LEU A O 1
ATOM 647 N N . LYS A 1 86 ? 25.471 -4.450 -20.734 1.00 60.62 86 LYS A N 1
ATOM 648 C CA . LYS A 1 86 ? 25.304 -5.772 -20.125 1.00 60.62 86 LYS A CA 1
ATOM 649 C C . LYS A 1 86 ? 24.560 -5.639 -18.802 1.00 60.62 86 LYS A C 1
ATOM 651 O O . LYS A 1 86 ? 25.143 -5.253 -17.794 1.00 60.62 86 LYS A O 1
ATOM 656 N N . ALA A 1 87 ? 23.290 -6.024 -18.791 1.00 59.25 87 ALA A N 1
ATOM 657 C CA . ALA A 1 87 ? 22.557 -6.267 -17.558 1.00 59.25 87 ALA A CA 1
ATOM 658 C C . ALA A 1 87 ? 22.758 -7.729 -17.137 1.00 59.25 87 ALA A C 1
ATOM 660 O O . ALA A 1 87 ? 22.093 -8.628 -17.651 1.00 59.25 87 ALA A O 1
ATOM 661 N N . SER A 1 88 ? 23.690 -7.999 -16.223 1.00 55.66 88 SER A N 1
ATOM 662 C CA . SER A 1 88 ? 23.816 -9.329 -15.618 1.00 55.66 88 SER A CA 1
ATOM 663 C C . SER A 1 88 ? 22.747 -9.505 -14.536 1.00 55.66 88 SER A C 1
ATOM 665 O O . SER A 1 88 ? 23.018 -9.354 -13.347 1.00 55.66 88 SER A O 1
ATOM 667 N N . PHE A 1 89 ? 21.514 -9.801 -14.945 1.00 57.47 89 PHE A N 1
ATOM 668 C CA . PHE A 1 89 ? 20.481 -10.275 -14.026 1.00 57.47 89 PHE A CA 1
ATOM 669 C C . PHE A 1 89 ? 20.700 -11.769 -13.784 1.00 57.47 89 PHE A C 1
ATOM 671 O O . PHE A 1 89 ? 20.375 -12.605 -14.623 1.00 57.47 89 PHE A O 1
ATOM 678 N N . LEU A 1 90 ? 21.295 -12.104 -12.639 1.00 45.16 90 LEU A N 1
ATOM 679 C CA . LEU A 1 90 ? 21.437 -13.477 -12.155 1.00 45.16 90 LEU A CA 1
ATOM 680 C C . LEU A 1 90 ? 20.058 -14.012 -11.730 1.00 45.16 90 LEU A C 1
ATOM 682 O O . LEU A 1 90 ? 19.724 -14.073 -10.554 1.00 45.16 90 LEU A O 1
ATOM 686 N N . LEU A 1 91 ? 19.253 -14.413 -12.714 1.00 47.53 91 LEU A N 1
ATOM 687 C CA . LEU A 1 91 ? 18.174 -15.384 -12.539 1.00 47.53 91 LEU A CA 1
ATOM 688 C C . LEU A 1 91 ? 18.825 -16.768 -12.401 1.00 47.53 91 LEU A C 1
ATOM 690 O O . LEU A 1 91 ? 18.863 -17.558 -13.338 1.00 47.53 91 LEU A O 1
ATOM 694 N N . LYS A 1 92 ? 19.405 -17.045 -11.233 1.00 36.88 92 LYS A N 1
ATOM 695 C CA . LYS A 1 92 ? 19.501 -18.423 -10.752 1.00 36.88 92 LYS A CA 1
ATOM 696 C C . LYS A 1 92 ? 18.321 -18.611 -9.811 1.00 36.88 92 LYS A C 1
ATOM 698 O O . LYS A 1 92 ? 18.381 -18.186 -8.660 1.00 36.88 92 LYS A O 1
ATOM 703 N N . ALA A 1 93 ? 17.230 -19.112 -10.385 1.00 37.75 93 ALA A N 1
ATOM 704 C CA . ALA A 1 93 ? 16.254 -19.875 -9.622 1.00 37.75 93 ALA A CA 1
ATOM 705 C C . ALA A 1 93 ? 16.932 -21.132 -9.060 1.00 37.75 93 ALA A C 1
ATOM 707 O O . ALA A 1 93 ? 17.881 -21.621 -9.723 1.00 37.75 93 ALA A O 1
#

Radius of gyration: 19.29 Å; chains: 1; bounding box: 47×37×44 Å

Sequence (93 aa):
MVKRGLISPSLNVPAPDMGTGKKEMAWIADEYKRLNPQDINAYACVTGKPENMGGVDGRTEATGRGIFYALSSFFNSPDIKKQALKASFLLKA

Secondary structure (DSSP, 8-state):
-GGGT--BTTTB-----TT--HHHHHHHHHHHHHH-TT-TTGGGGSS---GGGTPPTTHHHHHHHHHHHHHHHHHHSHHHHHTT---------

Foldseek 3Di:
DVVVVCFDLPHDAEEDDPPDAQVNLQVVLVVQCVVVVVDPCSNSRYARHDVVSVHDPPPVCPVVVVVVVVVVVVCPDPVNVVVVDDDPPPPPD